Protein AF-A0A1Z8YYJ8-F1 (afdb_monomer)

Secondary structure (DSSP, 8-state):
--HHHHHHHHHHHHHHHHHTT--GGGS--EEEEEPSS-HHHHHHHHHHHHTTT-SEEEEE--TTS-TTHHHHHHHHHTT-

Solvent-accessible surface area (backbone atoms only — not comparable to full-atom values): 4912 Å² total; per-residue (Å²): 130,55,73,68,58,47,46,56,52,48,52,55,50,53,51,53,24,60,78,66,77,44,69,64,87,82,51,88,36,71,46,77,42,73,49,85,86,47,62,68,61,40,49,53,51,50,52,61,40,42,79,61,66,44,72,38,82,42,78,46,73,57,88,90,56,61,80,68,54,57,55,59,50,49,66,55,53,73,76,110

Radius of gyration: 14.82 Å; Cα contacts (8 Å, |Δi|>4): 63; chains: 1; bounding box: 32×23×38 Å

Sequence (80 aa):
MSLTDFKMRHKVFLQACAEAERDPNEILISTMLRFDGDIKATIRQAEEYEEAGVSLGIISIPKDKAPETVEEIAEGLSKI

pLDDT: mean 93.46, std 4.13, range [73.25, 98.44]

Nearest PDB structures (foldseek):
  8tr1-assembly2_C  TM=3.196E-01  e=3.560E-01  Trypanosoma brucei
  3om1-assembly1_A  TM=3.308E-01  e=2.357E+00  Rattus norvegicus

Mean predicted aligned error: 3.1 Å

Foldseek 3Di:
DDLVVLLVVVVVVVVVCVVVVHDCVVDAAEDEQEDPPDLVVSLVVVVSVVVSPHRYYDYDYDPPDDPCVVVVNVVSNVVD

Structure (mmCIF, N/CA/C/O backbone):
data_AF-A0A1Z8YYJ8-F1
#
_entry.id   AF-A0A1Z8YYJ8-F1
#
loop_
_atom_site.group_PDB
_atom_site.id
_atom_site.type_symbol
_atom_site.label_atom_id
_atom_site.label_alt_id
_atom_site.label_comp_id
_atom_site.label_asym_id
_atom_site.label_entity_id
_atom_site.label_seq_id
_atom_site.pdbx_PDB_ins_code
_atom_site.Cartn_x
_atom_site.Cartn_y
_atom_site.Cartn_z
_atom_site.occupancy
_atom_site.B_iso_or_equiv
_atom_site.auth_seq_id
_atom_site.auth_comp_id
_atom_site.auth_asym_id
_atom_site.auth_atom_id
_atom_site.pdbx_PDB_model_num
ATOM 1 N N . MET A 1 1 ? 0.149 -9.379 0.158 1.00 81.19 1 MET A N 1
ATOM 2 C CA . MET A 1 1 ? 1.516 -9.471 -0.405 1.00 81.19 1 MET A CA 1
ATOM 3 C C . MET A 1 1 ? 2.480 -8.942 0.647 1.00 81.19 1 MET A C 1
ATOM 5 O O . MET A 1 1 ? 2.041 -8.129 1.450 1.00 81.19 1 MET A O 1
ATOM 9 N N . SER A 1 2 ? 3.719 -9.431 0.723 1.00 90.62 2 SER A N 1
ATOM 10 C CA . SER A 1 2 ? 4.718 -8.827 1.618 1.00 90.62 2 SER A CA 1
ATOM 11 C C . SER A 1 2 ? 5.410 -7.655 0.921 1.00 90.62 2 SER A C 1
ATOM 13 O O . SER A 1 2 ? 5.515 -7.641 -0.306 1.00 90.62 2 SER A O 1
ATOM 15 N N . LEU A 1 3 ? 5.932 -6.701 1.697 1.00 93.56 3 LEU A N 1
ATOM 16 C CA . LEU A 1 3 ? 6.668 -5.559 1.151 1.00 93.56 3 LEU A CA 1
ATOM 17 C C . LEU A 1 3 ? 7.884 -6.004 0.322 1.00 93.56 3 LEU A C 1
ATOM 19 O O . LEU A 1 3 ? 8.171 -5.440 -0.730 1.00 93.56 3 LEU A O 1
ATOM 23 N N . THR A 1 4 ? 8.580 -7.053 0.765 1.00 96.38 4 THR A N 1
ATOM 24 C CA . THR A 1 4 ? 9.729 -7.626 0.050 1.00 96.38 4 THR A CA 1
ATOM 25 C C . THR A 1 4 ? 9.334 -8.200 -1.311 1.00 96.38 4 THR A C 1
ATOM 27 O O . THR A 1 4 ? 10.021 -7.941 -2.298 1.00 96.38 4 THR A O 1
ATOM 30 N N . ASP A 1 5 ? 8.227 -8.948 -1.379 1.00 95.56 5 ASP A N 1
ATOM 31 C CA . ASP A 1 5 ? 7.716 -9.495 -2.643 1.00 95.56 5 ASP A CA 1
ATOM 32 C C . ASP A 1 5 ? 7.288 -8.364 -3.589 1.00 95.56 5 ASP A C 1
ATOM 34 O O . ASP A 1 5 ? 7.633 -8.380 -4.770 1.00 95.56 5 ASP A O 1
ATOM 38 N N . PHE A 1 6 ? 6.638 -7.322 -3.060 1.00 95.69 6 PHE A N 1
ATOM 39 C CA . PHE A 1 6 ? 6.303 -6.133 -3.841 1.00 95.69 6 PHE A CA 1
ATOM 40 C C . PHE A 1 6 ? 7.544 -5.445 -4.419 1.00 95.69 6 PHE A C 1
ATOM 42 O O . PHE A 1 6 ? 7.600 -5.236 -5.625 1.00 95.69 6 PHE A O 1
ATOM 49 N N . LYS A 1 7 ? 8.565 -5.147 -3.602 1.00 97.25 7 LYS A N 1
ATOM 50 C CA . LYS A 1 7 ? 9.803 -4.484 -4.060 1.00 97.25 7 LYS A CA 1
ATOM 51 C C . LYS A 1 7 ? 10.503 -5.273 -5.168 1.00 97.25 7 LYS A C 1
ATOM 53 O O . LYS A 1 7 ? 10.992 -4.687 -6.133 1.00 97.25 7 LYS A O 1
ATOM 58 N N . MET A 1 8 ? 10.521 -6.602 -5.057 1.00 97.44 8 MET A N 1
ATOM 59 C CA . MET A 1 8 ? 11.067 -7.477 -6.095 1.00 97.44 8 MET A CA 1
ATOM 60 C C . MET A 1 8 ? 10.284 -7.348 -7.408 1.00 97.44 8 MET A C 1
ATOM 62 O O . MET A 1 8 ? 10.884 -7.115 -8.457 1.00 97.44 8 MET A O 1
ATOM 66 N N . ARG A 1 9 ? 8.950 -7.422 -7.355 1.00 97.06 9 ARG A N 1
ATOM 67 C CA . ARG A 1 9 ? 8.092 -7.297 -8.544 1.00 97.06 9 ARG A CA 1
ATOM 68 C C . ARG A 1 9 ? 8.126 -5.895 -9.144 1.00 97.06 9 ARG A C 1
ATOM 70 O O . ARG A 1 9 ? 8.172 -5.768 -10.362 1.00 97.06 9 ARG A O 1
ATOM 77 N N . HIS A 1 10 ? 8.155 -4.859 -8.309 1.00 97.19 10 HIS A N 1
ATOM 78 C CA . HIS A 1 10 ? 8.238 -3.470 -8.745 1.00 97.19 10 HIS A CA 1
ATOM 79 C C . HIS A 1 10 ? 9.539 -3.215 -9.517 1.00 97.19 10 HIS A C 1
ATOM 81 O O . HIS A 1 10 ? 9.516 -2.598 -10.576 1.00 97.19 10 HIS A O 1
ATOM 87 N N . LYS A 1 11 ? 10.663 -3.800 -9.082 1.00 97.94 11 LYS A N 1
ATOM 88 C CA . LYS A 1 11 ? 11.921 -3.750 -9.841 1.00 97.94 11 LYS A CA 1
ATOM 89 C C . LYS A 1 11 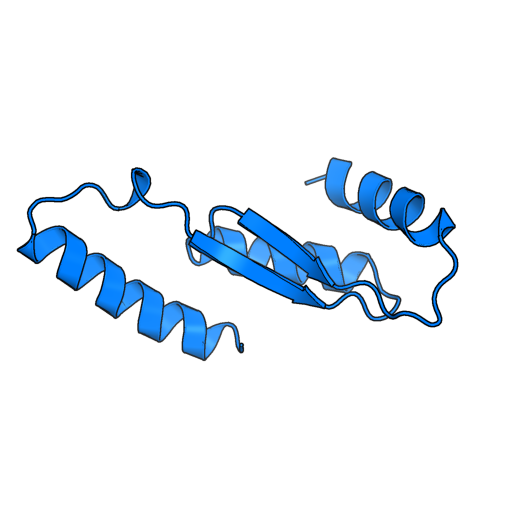? 11.790 -4.362 -11.241 1.00 97.94 11 LYS A C 1
ATOM 91 O O . LYS A 1 11 ? 12.262 -3.763 -12.202 1.00 97.94 11 LYS A O 1
ATOM 96 N N . VAL A 1 12 ? 11.162 -5.534 -11.359 1.00 98.06 12 VAL A N 1
ATOM 97 C CA . VAL A 1 12 ? 10.926 -6.190 -12.661 1.00 98.06 12 VAL A CA 1
ATOM 98 C C . VAL A 1 12 ? 9.992 -5.347 -13.533 1.00 98.06 12 VAL A C 1
ATOM 100 O O . VAL A 1 12 ? 10.229 -5.186 -14.725 1.00 98.06 12 VAL A O 1
ATOM 103 N N . PHE A 1 13 ? 8.961 -4.753 -12.934 1.00 97.44 13 PHE A N 1
ATOM 104 C CA . PHE A 1 13 ? 8.049 -3.836 -13.612 1.00 97.44 13 PHE A CA 1
ATOM 105 C C . PHE A 1 13 ? 8.770 -2.605 -14.186 1.00 97.44 13 PHE A C 1
ATOM 107 O O . PHE A 1 13 ? 8.557 -2.264 -15.348 1.00 97.44 13 PHE A O 1
ATOM 114 N N . LEU A 1 14 ? 9.660 -1.974 -13.416 1.00 97.62 14 LEU A N 1
ATOM 115 C CA . LEU A 1 14 ? 10.441 -0.823 -13.878 1.00 97.62 14 LEU A CA 1
ATOM 116 C C . LEU A 1 14 ? 11.377 -1.190 -15.039 1.00 97.62 14 LEU A C 1
ATOM 118 O O . LEU A 1 14 ? 11.521 -0.409 -15.977 1.00 97.62 14 LEU A O 1
ATOM 122 N N . GLN A 1 15 ? 11.977 -2.385 -15.007 1.00 98.31 15 GLN A N 1
ATOM 123 C CA . GLN A 1 15 ? 12.783 -2.899 -16.120 1.00 98.31 15 GLN A CA 1
ATOM 124 C C . GLN A 1 15 ? 11.944 -3.055 -17.392 1.00 98.31 15 GLN A C 1
ATOM 126 O O . GLN A 1 15 ? 12.344 -2.568 -18.445 1.00 98.31 15 GLN A O 1
ATOM 131 N N . ALA A 1 16 ? 10.752 -3.645 -17.281 1.00 98.12 16 ALA A N 1
ATOM 132 C CA . ALA A 1 16 ? 9.844 -3.796 -18.414 1.00 98.12 16 ALA A CA 1
ATOM 133 C C . ALA A 1 16 ? 9.370 -2.442 -18.978 1.00 98.12 16 ALA A C 1
ATOM 135 O O . ALA A 1 16 ? 9.243 -2.294 -20.190 1.00 98.12 16 ALA A O 1
ATOM 136 N N . 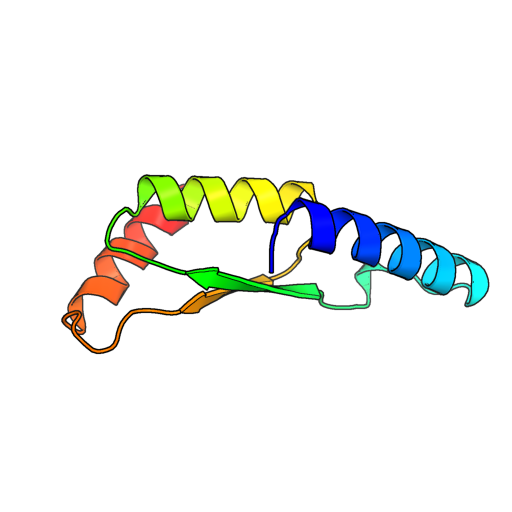CYS A 1 17 ? 9.138 -1.439 -18.122 1.00 98.12 17 CYS A N 1
ATOM 137 C CA . CYS A 1 17 ? 8.803 -0.084 -18.574 1.00 98.12 17 CYS A CA 1
ATOM 138 C C . CYS A 1 17 ? 9.955 0.550 -19.363 1.00 98.12 17 CYS A C 1
ATOM 140 O O . CYS A 1 17 ? 9.716 1.130 -20.419 1.00 98.12 17 CYS A O 1
ATOM 142 N N . ALA A 1 18 ? 11.197 0.386 -18.898 1.00 98.31 18 ALA A N 1
ATOM 143 C CA . ALA A 1 18 ? 12.377 0.878 -19.603 1.00 98.31 18 ALA A CA 1
ATOM 144 C C . ALA A 1 18 ? 12.566 0.202 -20.973 1.00 98.31 18 ALA A C 1
ATOM 146 O O . ALA A 1 18 ? 12.849 0.886 -21.951 1.00 98.31 18 ALA A O 1
ATOM 147 N N . GLU A 1 19 ? 12.367 -1.117 -21.063 1.00 98.44 19 GLU A N 1
ATOM 148 C CA . GLU A 1 19 ? 12.427 -1.868 -22.330 1.00 98.44 19 GLU A CA 1
ATOM 149 C C . GLU A 1 19 ? 11.337 -1.445 -23.324 1.00 98.44 19 GLU A C 1
ATOM 151 O O . GLU A 1 19 ? 11.558 -1.463 -24.533 1.00 98.44 19 GLU A O 1
ATOM 156 N N . ALA A 1 20 ? 10.166 -1.061 -22.816 1.00 97.75 20 ALA A N 1
ATOM 157 C CA . ALA A 1 20 ? 9.032 -0.610 -23.614 1.00 97.75 20 ALA A CA 1
ATOM 158 C C . ALA A 1 20 ? 9.028 0.906 -23.891 1.00 97.75 20 ALA A C 1
ATOM 160 O O . ALA A 1 20 ? 8.057 1.395 -24.467 1.00 97.75 20 ALA A O 1
ATOM 161 N N . GLU A 1 21 ? 10.058 1.644 -23.454 1.00 97.56 21 GLU A N 1
ATOM 162 C CA . GLU A 1 21 ? 10.133 3.115 -23.520 1.00 97.56 21 GLU A CA 1
ATOM 163 C C . GLU A 1 21 ? 8.885 3.813 -22.938 1.00 97.56 21 GLU A C 1
ATOM 165 O O . GLU A 1 21 ? 8.418 4.834 -23.444 1.00 97.56 21 GLU A O 1
ATOM 170 N N . ARG A 1 22 ? 8.328 3.253 -21.857 1.00 97.06 22 ARG A N 1
ATOM 171 C CA . ARG A 1 22 ? 7.118 3.750 -21.191 1.00 97.06 22 ARG A CA 1
ATOM 172 C C . ARG A 1 22 ? 7.444 4.388 -19.845 1.00 97.06 22 ARG A C 1
ATOM 174 O O . ARG A 1 22 ? 8.218 3.831 -19.068 1.00 97.06 22 ARG A O 1
ATOM 181 N N . ASP A 1 23 ? 6.804 5.516 -19.536 1.00 96.31 23 ASP A N 1
ATOM 182 C CA . ASP A 1 23 ? 6.901 6.130 -18.210 1.00 96.31 23 ASP A CA 1
ATOM 183 C C . ASP A 1 23 ? 6.111 5.288 -17.184 1.00 96.31 23 ASP A C 1
ATOM 185 O O . ASP A 1 23 ? 4.894 5.119 -17.329 1.00 96.31 23 ASP A O 1
ATOM 189 N N . PRO A 1 24 ? 6.763 4.738 -16.140 1.00 95.69 24 PRO A N 1
ATOM 190 C CA . PRO A 1 24 ? 6.073 3.965 -15.111 1.00 95.69 24 PRO A CA 1
ATOM 191 C C . PRO A 1 24 ? 5.009 4.775 -14.353 1.00 95.69 24 PRO A C 1
ATOM 193 O O . PRO A 1 24 ? 4.064 4.175 -13.847 1.00 95.69 24 PRO A O 1
ATOM 196 N N . ASN A 1 25 ? 5.104 6.110 -14.306 1.00 93.94 25 ASN A N 1
ATOM 197 C CA . ASN A 1 25 ? 4.126 6.965 -13.622 1.00 93.94 25 ASN A CA 1
ATOM 198 C C . ASN A 1 25 ? 2.775 7.052 -14.354 1.00 93.94 25 ASN A C 1
ATOM 200 O O . ASN A 1 25 ? 1.780 7.473 -13.768 1.00 93.94 25 ASN A O 1
ATOM 204 N N . GLU A 1 26 ? 2.703 6.614 -15.614 1.00 95.69 26 GLU A N 1
ATOM 205 C CA . GLU A 1 26 ? 1.438 6.471 -16.348 1.00 95.69 26 GLU A CA 1
ATOM 206 C C . GLU A 1 26 ? 0.645 5.223 -15.927 1.00 95.69 26 GLU A C 1
ATOM 208 O O . GLU A 1 26 ? -0.460 4.977 -16.422 1.00 95.69 26 GLU A O 1
ATOM 213 N N . ILE A 1 27 ? 1.216 4.386 -15.057 1.00 95.69 27 ILE A N 1
ATOM 214 C CA . ILE A 1 27 ? 0.631 3.126 -14.614 1.00 95.69 27 ILE A CA 1
ATOM 215 C C . ILE A 1 27 ? 0.302 3.243 -13.132 1.00 95.69 27 ILE A C 1
ATOM 217 O O . ILE A 1 27 ? 1.184 3.311 -12.283 1.00 95.69 27 ILE A O 1
ATOM 221 N N . LEU A 1 28 ? -0.989 3.207 -12.810 1.00 96.25 28 LEU A N 1
ATOM 222 C CA . LEU A 1 28 ? -1.433 3.197 -11.423 1.00 96.25 28 LEU A CA 1
ATOM 223 C C . LEU A 1 28 ? -1.127 1.840 -10.778 1.00 96.25 28 LEU A C 1
ATOM 225 O O . LEU A 1 28 ? -1.674 0.810 -11.181 1.00 96.25 28 LEU A O 1
ATOM 229 N N . IL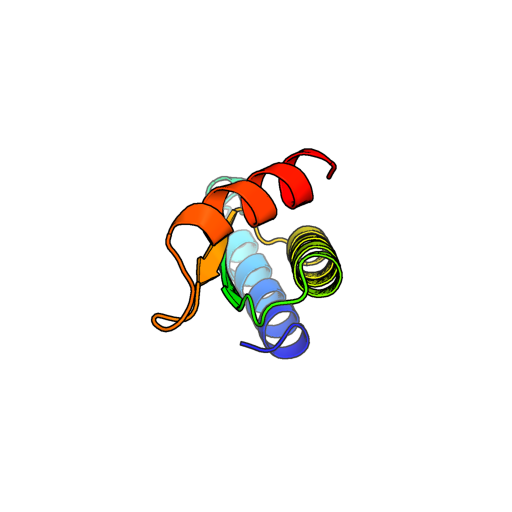E A 1 29 ? -0.285 1.848 -9.746 1.00 96.06 29 ILE A N 1
ATOM 230 C CA . ILE A 1 29 ? 0.056 0.655 -8.973 1.00 96.06 29 ILE A CA 1
ATOM 231 C C . ILE A 1 29 ? -0.716 0.699 -7.662 1.00 96.06 29 ILE A C 1
ATOM 233 O O . ILE A 1 29 ? -0.486 1.569 -6.826 1.00 96.06 29 ILE A O 1
ATOM 237 N N . SER A 1 30 ? -1.620 -0.258 -7.461 1.00 95.62 30 SER A N 1
ATOM 238 C CA . SER A 1 30 ? -2.372 -0.378 -6.212 1.00 95.62 30 SER A CA 1
ATOM 239 C C . SER A 1 30 ? -1.906 -1.553 -5.355 1.00 95.62 30 SER A C 1
ATOM 241 O O . SER A 1 30 ? -1.542 -2.602 -5.890 1.00 95.62 30 SER A O 1
ATOM 243 N N . THR A 1 31 ? -2.026 -1.434 -4.034 1.00 95.12 31 THR A N 1
ATOM 244 C CA . THR A 1 31 ? -1.863 -2.556 -3.097 1.00 95.12 31 THR A CA 1
ATOM 245 C C . THR A 1 31 ? -3.024 -2.635 -2.112 1.00 95.12 31 THR A C 1
ATOM 247 O O . THR A 1 31 ? -3.695 -1.642 -1.841 1.00 95.12 31 THR A O 1
ATOM 250 N N . MET A 1 32 ? -3.256 -3.822 -1.554 1.00 94.62 32 MET A N 1
ATOM 251 C CA . MET A 1 32 ? -4.221 -4.015 -0.474 1.00 94.62 32 MET A CA 1
ATOM 252 C C . MET A 1 32 ? -3.508 -3.918 0.875 1.00 94.62 32 MET A C 1
ATOM 254 O O . MET A 1 32 ? -2.603 -4.708 1.154 1.00 94.62 32 MET A O 1
ATOM 258 N N . LEU A 1 33 ? -3.961 -2.990 1.713 1.00 92.88 33 LEU A N 1
ATOM 259 C CA . LEU A 1 33 ? -3.542 -2.826 3.101 1.00 92.88 33 LEU A CA 1
ATOM 260 C C . LEU A 1 33 ? -4.597 -3.476 3.995 1.00 92.88 33 LEU A C 1
ATOM 262 O O . LEU A 1 33 ? -5.797 -3.325 3.755 1.00 92.88 33 LEU A O 1
ATOM 266 N N . ARG A 1 34 ? -4.184 -4.233 5.008 1.00 90.38 34 ARG A N 1
ATOM 267 C CA . ARG A 1 34 ? -5.134 -4.885 5.919 1.00 90.38 34 ARG A CA 1
ATOM 268 C C . ARG A 1 34 ? -5.200 -4.092 7.215 1.00 90.38 34 ARG A C 1
ATOM 270 O O . ARG A 1 34 ? -4.205 -4.025 7.922 1.00 90.38 34 ARG A O 1
ATOM 277 N N . PHE A 1 35 ? -6.383 -3.573 7.531 1.00 92.31 35 PHE A N 1
ATOM 278 C CA . PHE A 1 35 ? -6.669 -3.018 8.849 1.00 92.31 35 PHE A CA 1
ATOM 279 C C . PHE A 1 35 ? -7.012 -4.160 9.811 1.00 92.31 35 PHE A C 1
ATOM 281 O O . PHE A 1 35 ? -7.876 -4.985 9.515 1.00 92.31 35 PHE A O 1
ATOM 288 N N . ASP A 1 36 ? -6.343 -4.229 10.956 1.00 88.06 36 ASP A N 1
ATOM 289 C CA . ASP A 1 36 ? -6.569 -5.241 11.998 1.00 88.06 36 ASP A CA 1
ATOM 290 C C . ASP A 1 36 ? -7.097 -4.644 13.316 1.00 88.06 36 ASP A C 1
ATOM 292 O O . ASP A 1 36 ? -7.357 -5.370 14.277 1.00 88.06 36 ASP A O 1
ATOM 296 N N . GLY A 1 37 ? -7.358 -3.335 13.339 1.00 89.00 37 GLY A N 1
ATOM 297 C CA . GLY A 1 37 ? -7.724 -2.587 14.540 1.00 89.00 37 GLY A CA 1
ATOM 298 C C . GLY A 1 37 ? -6.632 -1.643 15.034 1.00 89.00 37 GLY A C 1
ATOM 299 O O . GLY A 1 37 ? -6.902 -0.882 15.956 1.00 89.00 37 GLY A O 1
ATOM 300 N N . ASP A 1 38 ? -5.434 -1.664 14.441 1.00 91.19 38 ASP A N 1
ATOM 301 C CA . ASP A 1 38 ? -4.374 -0.700 14.735 1.00 91.19 38 ASP A CA 1
ATOM 302 C C . ASP A 1 38 ? -4.175 0.278 13.565 1.00 91.19 38 ASP A C 1
ATOM 304 O O . ASP A 1 38 ? -3.563 -0.025 12.531 1.00 91.19 38 ASP A O 1
ATOM 308 N N . ILE A 1 39 ? -4.691 1.498 13.736 1.00 91.44 39 IL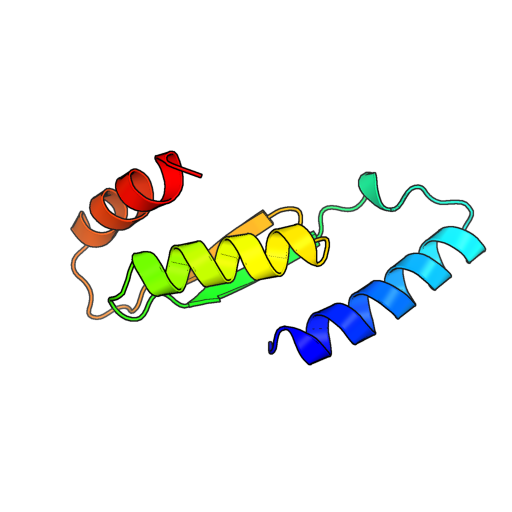E A N 1
ATOM 309 C CA . ILE A 1 39 ? -4.548 2.562 12.739 1.00 91.44 39 ILE A CA 1
ATOM 310 C C . ILE A 1 39 ? -3.092 3.012 12.569 1.00 91.44 39 ILE A C 1
ATOM 312 O O . ILE A 1 39 ? -2.680 3.319 11.454 1.00 91.44 39 ILE A O 1
ATOM 316 N N . LYS A 1 40 ? -2.270 2.994 13.626 1.00 91.69 40 LYS A N 1
ATOM 317 C CA . LYS A 1 40 ? -0.858 3.396 13.526 1.00 91.69 40 LYS A CA 1
ATOM 318 C C . LYS A 1 40 ? -0.062 2.378 12.724 1.00 91.69 40 LYS A C 1
ATOM 320 O O . LYS A 1 40 ? 0.758 2.762 11.893 1.00 91.69 40 LYS A O 1
ATOM 325 N N . ALA A 1 41 ? -0.323 1.091 12.942 1.00 92.06 41 ALA A N 1
ATOM 326 C CA . ALA A 1 41 ? 0.269 0.030 12.134 1.00 92.06 41 ALA A CA 1
ATOM 327 C C . ALA A 1 41 ? -0.157 0.142 10.661 1.00 92.06 41 ALA A C 1
ATOM 329 O O . ALA A 1 41 ? 0.668 -0.036 9.766 1.00 92.06 41 ALA A O 1
ATOM 330 N N . THR A 1 42 ? -1.421 0.493 10.413 1.00 93.06 42 THR A N 1
ATOM 331 C CA . THR A 1 42 ? -1.960 0.679 9.058 1.00 93.06 42 THR A CA 1
ATOM 332 C C . THR A 1 42 ? -1.323 1.872 8.342 1.00 93.06 42 THR A C 1
ATOM 334 O O . THR A 1 42 ? -0.926 1.736 7.187 1.00 93.06 42 THR A O 1
ATOM 337 N N . ILE A 1 43 ? -1.163 3.009 9.029 1.00 92.75 43 ILE A N 1
ATOM 338 C CA . ILE A 1 43 ? -0.461 4.196 8.514 1.00 92.75 43 ILE A CA 1
ATOM 339 C C . ILE A 1 43 ? 0.979 3.845 8.147 1.00 92.75 43 ILE A C 1
ATOM 341 O O . ILE A 1 43 ? 1.394 4.056 7.013 1.00 92.75 43 ILE A O 1
ATOM 345 N N . ARG A 1 44 ? 1.711 3.215 9.071 1.00 93.06 44 ARG A N 1
ATOM 346 C CA . ARG A 1 44 ? 3.096 2.812 8.824 1.00 93.06 44 ARG A CA 1
ATOM 347 C C . ARG A 1 44 ? 3.212 1.877 7.618 1.00 93.06 44 ARG A C 1
ATOM 349 O O . ARG A 1 44 ? 4.140 1.987 6.826 1.00 93.06 44 ARG A O 1
ATOM 356 N N . GLN A 1 45 ? 2.273 0.944 7.471 1.00 92.69 45 GLN A N 1
ATOM 357 C CA . GLN A 1 45 ? 2.242 0.066 6.308 1.00 92.69 45 GLN A CA 1
ATOM 358 C C . GLN A 1 45 ? 1.997 0.858 5.013 1.00 92.69 45 GLN A C 1
ATOM 360 O O . GLN A 1 45 ? 2.615 0.542 4.000 1.00 92.69 45 GLN A O 1
ATOM 365 N N . ALA A 1 46 ? 1.118 1.864 5.029 1.00 93.12 46 ALA A N 1
ATOM 366 C CA . ALA A 1 46 ? 0.867 2.721 3.873 1.00 93.12 46 ALA A CA 1
ATOM 367 C C . ALA A 1 46 ? 2.139 3.469 3.437 1.00 93.12 46 ALA A C 1
ATOM 369 O O . ALA A 1 46 ? 2.510 3.364 2.269 1.00 93.12 46 ALA A O 1
ATOM 370 N N . GLU A 1 47 ? 2.844 4.105 4.379 1.00 93.69 47 GLU A N 1
ATOM 371 C CA . GLU A 1 47 ? 4.120 4.802 4.139 1.00 93.69 47 GLU A CA 1
ATOM 372 C C . GLU A 1 47 ? 5.175 3.852 3.543 1.00 93.69 47 GLU A C 1
ATOM 374 O O . GLU A 1 47 ? 5.787 4.140 2.516 1.00 93.69 47 GLU A O 1
ATOM 379 N N . GLU A 1 48 ? 5.338 2.655 4.122 1.00 95.06 48 GLU A N 1
ATOM 380 C CA . GLU A 1 48 ? 6.302 1.656 3.640 1.00 95.06 48 GLU A CA 1
ATOM 381 C C . GLU A 1 48 ? 6.036 1.222 2.182 1.00 95.06 48 GLU A C 1
ATOM 383 O O . GLU A 1 48 ? 6.974 0.905 1.440 1.00 95.06 48 GLU A O 1
ATOM 388 N N . TYR A 1 49 ? 4.766 1.173 1.764 1.00 95.38 49 TYR A N 1
ATOM 389 C CA . TYR A 1 49 ? 4.382 0.837 0.391 1.00 95.38 49 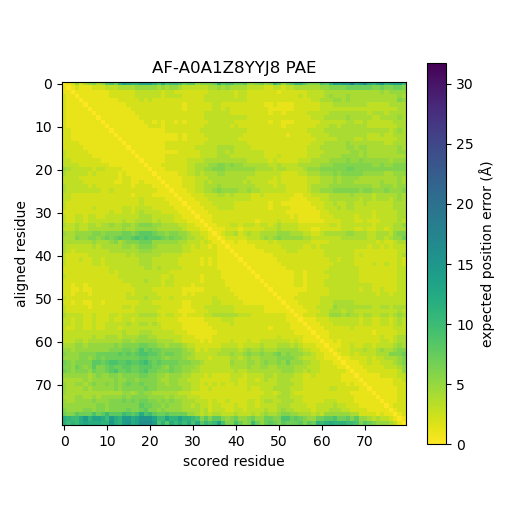TYR A CA 1
ATOM 390 C C . TYR A 1 49 ? 4.474 2.028 -0.565 1.00 95.38 49 TYR A C 1
ATOM 392 O O . TYR A 1 49 ? 4.863 1.827 -1.718 1.00 95.38 49 TYR A O 1
ATOM 400 N N . GLU A 1 50 ? 4.161 3.239 -0.110 1.00 94.25 50 GLU A N 1
ATOM 401 C CA . GLU A 1 50 ? 4.364 4.472 -0.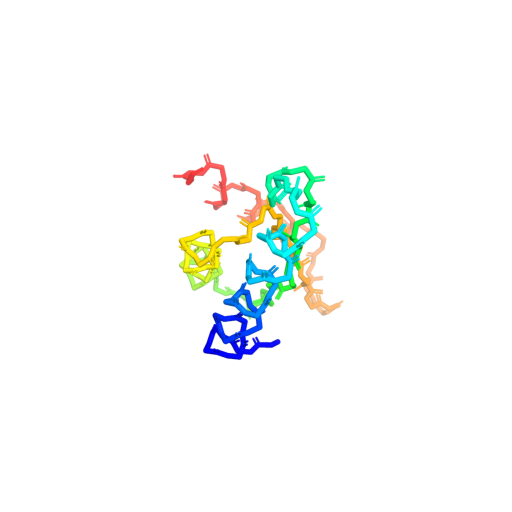874 1.00 94.25 50 GLU A CA 1
ATOM 402 C C . GLU A 1 50 ? 5.846 4.643 -1.230 1.00 94.25 50 GLU A C 1
ATOM 404 O O . GLU A 1 50 ? 6.190 4.730 -2.409 1.00 94.25 50 GLU A O 1
ATOM 409 N N . GLU A 1 51 ? 6.744 4.536 -0.242 1.00 94.69 51 GLU A N 1
ATOM 410 C CA . GLU A 1 51 ? 8.199 4.577 -0.450 1.00 94.69 51 GLU A CA 1
ATOM 411 C C . GLU A 1 51 ? 8.691 3.503 -1.432 1.00 94.69 51 GLU A C 1
ATOM 413 O O . GLU A 1 51 ? 9.718 3.655 -2.099 1.00 94.69 51 GLU A O 1
ATOM 418 N N . ALA A 1 52 ? 7.978 2.378 -1.517 1.00 95.38 52 ALA A N 1
ATOM 419 C CA . ALA A 1 52 ? 8.310 1.295 -2.429 1.00 95.38 52 ALA A CA 1
ATOM 420 C C . ALA A 1 52 ? 7.820 1.531 -3.870 1.00 95.38 52 ALA A C 1
ATOM 422 O O . ALA A 1 52 ? 8.239 0.777 -4.754 1.00 95.38 52 ALA A O 1
ATOM 423 N N . GLY A 1 53 ? 6.970 2.537 -4.109 1.00 94.62 53 GLY A N 1
ATOM 424 C CA . GLY A 1 53 ? 6.430 2.909 -5.421 1.00 94.62 53 GLY A CA 1
ATOM 425 C C . GLY A 1 53 ? 4.958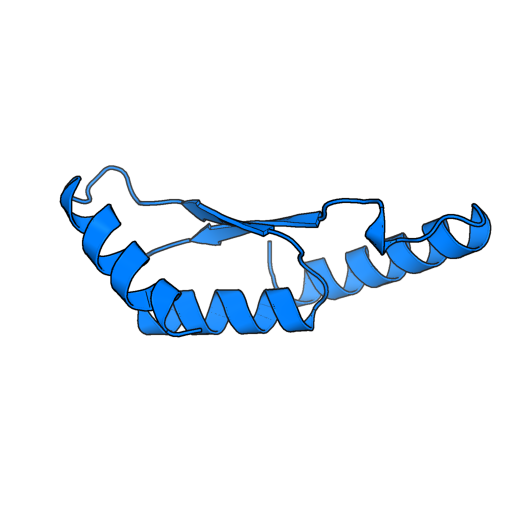 2.547 -5.650 1.00 94.62 53 GLY A C 1
ATOM 426 O O . GLY A 1 53 ? 4.525 2.467 -6.797 1.00 94.62 53 GLY A O 1
ATOM 427 N N . VAL A 1 54 ? 4.178 2.284 -4.598 1.00 96.06 54 VAL A N 1
ATOM 428 C CA . VAL A 1 54 ? 2.716 2.143 -4.723 1.00 96.06 54 VAL A CA 1
ATOM 429 C C . VAL A 1 54 ? 2.074 3.518 -4.900 1.00 96.06 54 VAL A C 1
ATOM 431 O O . VAL A 1 54 ? 2.353 4.435 -4.141 1.00 96.06 54 VAL A O 1
ATOM 434 N N . SER A 1 55 ? 1.156 3.637 -5.860 1.00 94.06 55 SER A N 1
ATOM 435 C CA . SER A 1 55 ? 0.389 4.862 -6.125 1.00 94.06 55 SER A CA 1
ATOM 436 C C . SER A 1 55 ? -0.944 4.917 -5.367 1.00 94.06 55 SER A C 1
ATOM 438 O O . SER A 1 55 ? -1.489 5.996 -5.163 1.00 94.06 55 SER A O 1
ATOM 440 N N . LEU A 1 56 ? -1.519 3.761 -5.005 1.00 94.75 56 LEU A N 1
ATOM 441 C CA . LEU A 1 56 ? -2.821 3.674 -4.335 1.00 94.75 56 LEU A CA 1
ATOM 442 C C . LEU A 1 56 ? -2.886 2.539 -3.298 1.00 94.75 56 LEU A C 1
ATOM 444 O O . LEU A 1 56 ? -2.776 1.358 -3.631 1.00 94.75 56 LEU A O 1
ATOM 448 N N . GLY A 1 57 ? -3.157 2.882 -2.040 1.00 93.94 57 GLY A N 1
ATOM 449 C CA . GLY A 1 57 ? -3.512 1.918 -0.996 1.00 93.94 57 GLY A CA 1
ATOM 450 C C . GLY A 1 57 ? -5.021 1.665 -0.944 1.00 93.94 57 GLY A C 1
ATOM 451 O O . GLY A 1 57 ? -5.809 2.603 -0.876 1.00 93.94 57 GLY A O 1
ATOM 452 N N . ILE A 1 58 ? -5.440 0.399 -0.942 1.00 95.38 58 ILE A N 1
ATOM 453 C CA . ILE A 1 58 ? -6.837 -0.010 -0.742 1.00 95.38 58 ILE A CA 1
ATOM 454 C C . ILE A 1 58 ? -6.944 -0.693 0.616 1.00 95.38 58 ILE A C 1
ATOM 456 O O . ILE A 1 58 ? -6.372 -1.767 0.817 1.00 95.38 58 ILE A O 1
ATOM 460 N N . ILE A 1 59 ? -7.693 -0.098 1.544 1.00 93.94 59 ILE A N 1
ATOM 461 C CA . ILE A 1 59 ? -7.857 -0.665 2.884 1.00 93.94 59 ILE A CA 1
ATOM 462 C C . ILE A 1 59 ? -8.948 -1.731 2.892 1.00 93.94 59 ILE A C 1
ATOM 464 O O . ILE A 1 59 ? -10.123 -1.473 2.638 1.00 93.94 59 ILE A O 1
ATOM 468 N N . SER A 1 60 ? -8.546 -2.948 3.240 1.00 94.00 60 SER A N 1
ATOM 469 C CA . SER A 1 60 ? -9.446 -4.046 3.559 1.00 94.00 60 SER A CA 1
ATOM 470 C C . SER A 1 60 ? -9.833 -3.968 5.034 1.00 94.00 60 SER A C 1
ATOM 472 O O . SER A 1 60 ? -9.017 -4.280 5.903 1.00 94.00 60 SER A O 1
ATOM 474 N N . ILE A 1 61 ? -11.095 -3.628 5.301 1.00 93.31 61 ILE A N 1
ATOM 475 C CA . ILE A 1 61 ? -11.682 -3.604 6.648 1.00 93.31 61 ILE A CA 1
ATOM 476 C C . ILE A 1 61 ? -12.312 -4.978 6.961 1.00 93.31 61 ILE A C 1
ATOM 478 O O . ILE A 1 61 ? -13.048 -5.515 6.124 1.00 93.31 61 ILE A O 1
ATOM 482 N N . PRO A 1 62 ? -12.033 -5.586 8.130 1.00 91.50 62 PRO A N 1
ATOM 483 C CA . PRO A 1 62 ? -12.684 -6.819 8.563 1.00 91.50 62 PRO A CA 1
ATOM 484 C C . PRO A 1 62 ? -14.207 -6.660 8.694 1.00 91.50 62 PRO A C 1
ATOM 486 O O . PRO A 1 62 ? -14.704 -5.628 9.132 1.00 91.50 62 PRO A O 1
ATOM 489 N N . LYS A 1 63 ? -14.962 -7.698 8.317 1.00 90.25 63 LYS A N 1
ATOM 490 C CA . LYS A 1 63 ? -16.440 -7.653 8.262 1.00 90.25 63 LYS A CA 1
ATOM 491 C C . LYS A 1 63 ? -17.122 -7.625 9.631 1.00 90.25 63 LYS A C 1
ATOM 493 O O . LYS A 1 63 ? -18.316 -7.369 9.707 1.00 90.25 63 LYS A O 1
ATOM 498 N N . ASP A 1 64 ? -16.387 -7.967 10.678 1.00 92.31 64 ASP A N 1
ATOM 499 C CA . ASP A 1 64 ? -16.818 -7.944 12.073 1.00 92.31 64 ASP A CA 1
ATOM 500 C C . ASP A 1 64 ? -16.621 -6.569 12.730 1.00 92.31 64 ASP A C 1
ATOM 502 O O . ASP A 1 64 ? -17.029 -6.377 13.875 1.00 92.31 64 ASP A O 1
ATOM 506 N N . LYS A 1 65 ? -16.018 -5.605 12.021 1.00 89.69 65 LYS A N 1
ATOM 507 C CA . LYS A 1 65 ? -15.908 -4.215 12.472 1.00 89.69 65 LYS A CA 1
ATOM 508 C C . LYS A 1 65 ? -17.193 -3.445 12.189 1.00 89.69 65 LYS A C 1
ATOM 510 O O . LYS A 1 65 ? -17.908 -3.717 11.224 1.00 89.69 65 LYS A O 1
ATOM 515 N N . ALA A 1 66 ? -17.469 -2.474 13.052 1.00 92.25 66 ALA A N 1
ATOM 516 C CA . ALA A 1 66 ? -18.611 -1.589 12.904 1.00 92.25 66 ALA A CA 1
ATOM 517 C C . ALA A 1 66 ? -18.374 -0.594 11.743 1.00 92.25 66 ALA A C 1
ATOM 519 O O . ALA A 1 66 ? -17.219 -0.248 11.474 1.00 92.25 66 ALA A O 1
ATOM 520 N N . PRO A 1 67 ? -19.420 -0.132 11.034 1.00 91.19 67 PRO A N 1
ATOM 521 C CA . PRO A 1 67 ? -19.272 0.810 9.919 1.00 91.19 67 PRO A CA 1
ATOM 522 C C . PRO A 1 67 ? -18.519 2.100 10.276 1.00 91.19 67 PRO A C 1
ATOM 524 O O . PRO A 1 67 ? -17.793 2.642 9.445 1.00 91.19 67 PRO A O 1
ATOM 527 N N . GLU A 1 68 ? -18.641 2.555 11.522 1.00 92.88 68 GLU A N 1
ATOM 528 C CA . GLU A 1 68 ? -18.012 3.764 12.060 1.00 92.88 68 GLU A CA 1
ATOM 529 C C . GLU A 1 68 ? -16.474 3.682 12.049 1.00 92.88 68 GLU A C 1
ATOM 531 O O . GLU A 1 68 ? -15.796 4.704 12.044 1.00 92.88 68 GLU A O 1
ATOM 5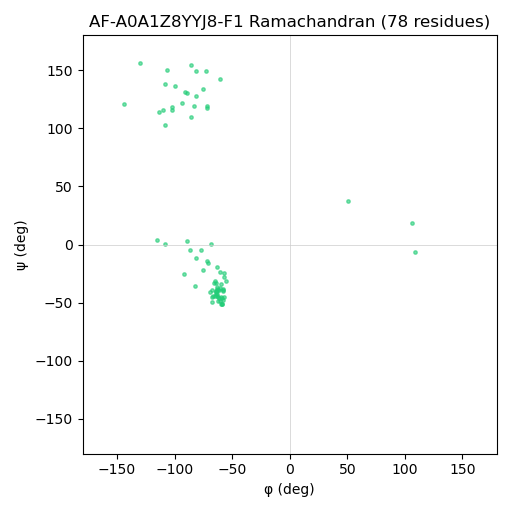36 N N . THR A 1 69 ? -15.892 2.478 11.949 1.00 92.38 69 THR A N 1
ATOM 537 C CA . THR A 1 69 ? -14.442 2.280 11.780 1.00 92.38 69 THR A CA 1
ATOM 538 C C . THR A 1 69 ? -13.885 2.991 10.538 1.00 92.38 69 THR A C 1
ATOM 540 O O . THR A 1 69 ? -12.705 3.337 10.507 1.00 92.38 69 THR A O 1
ATOM 543 N N . VAL A 1 70 ? -14.709 3.251 9.517 1.00 92.88 70 VAL A N 1
ATOM 544 C CA . VAL A 1 70 ? -14.287 4.037 8.345 1.00 92.88 70 VAL A CA 1
ATOM 545 C C . VAL A 1 70 ? -13.861 5.455 8.744 1.00 92.88 70 VAL A C 1
ATOM 547 O O . VAL A 1 70 ? -12.887 5.959 8.190 1.00 92.88 70 VAL A O 1
ATOM 550 N N . GLU A 1 71 ? -14.540 6.078 9.712 1.00 93.00 71 GLU A N 1
ATOM 551 C CA . GLU A 1 71 ? -14.216 7.432 10.181 1.00 93.00 71 GLU A CA 1
ATOM 552 C C . GLU A 1 71 ? -12.864 7.454 10.902 1.00 93.00 71 GLU A C 1
ATOM 554 O O . GLU A 1 71 ? -12.010 8.275 10.578 1.00 93.00 71 GLU A O 1
ATOM 559 N N . GLU A 1 72 ? -12.619 6.488 11.792 1.00 90.44 72 GLU A N 1
ATOM 560 C CA . GLU A 1 72 ? -11.335 6.330 12.492 1.00 90.44 72 GLU A CA 1
ATOM 561 C C . GLU A 1 72 ? -10.166 6.174 11.506 1.00 90.44 72 GLU A C 1
ATOM 563 O O . GLU A 1 72 ? -9.120 6.813 11.643 1.00 90.44 72 GLU A O 1
ATOM 568 N N . ILE A 1 73 ? -10.353 5.335 10.482 1.00 92.38 73 ILE A N 1
ATOM 569 C CA . ILE A 1 73 ? -9.341 5.113 9.448 1.00 92.38 73 ILE A CA 1
ATOM 570 C C . ILE A 1 73 ? -9.101 6.395 8.645 1.00 92.38 73 ILE A C 1
ATOM 572 O O . ILE A 1 7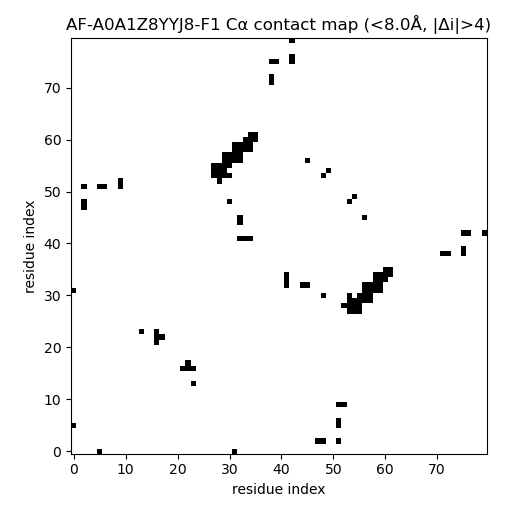3 ? -7.948 6.751 8.394 1.00 92.38 73 ILE A O 1
ATOM 576 N N . ALA A 1 74 ? -10.169 7.098 8.260 1.00 92.38 74 ALA A N 1
ATOM 577 C CA . ALA A 1 74 ? -10.073 8.342 7.506 1.00 92.38 74 ALA A CA 1
ATOM 578 C C . ALA A 1 74 ? -9.333 9.436 8.294 1.00 92.38 74 ALA A C 1
ATOM 580 O O . ALA A 1 74 ? -8.428 10.066 7.751 1.00 92.38 74 ALA A O 1
ATOM 581 N N . GLU A 1 75 ? -9.653 9.623 9.578 1.00 92.00 75 GLU A N 1
ATOM 582 C CA . GLU A 1 75 ? -8.968 10.583 10.456 1.00 92.00 75 GLU A CA 1
ATOM 583 C C . GLU A 1 75 ? -7.497 10.231 10.712 1.00 92.00 75 GLU A C 1
ATOM 585 O O . GLU A 1 75 ? -6.664 11.115 10.943 1.00 92.00 75 GLU A O 1
ATOM 590 N N . GLY A 1 76 ? -7.168 8.938 10.731 1.00 88.69 76 GLY A N 1
ATOM 591 C CA . GLY A 1 76 ? -5.793 8.471 10.845 1.00 88.69 76 GLY A CA 1
ATOM 592 C C . GLY A 1 76 ? -4.976 8.809 9.602 1.00 88.69 76 GLY A C 1
ATOM 593 O O . GLY A 1 76 ? -3.894 9.381 9.713 1.00 88.69 76 GLY A O 1
ATOM 594 N N . LEU A 1 77 ? -5.512 8.485 8.425 1.00 86.75 77 LEU A N 1
ATOM 595 C CA . LEU A 1 77 ? -4.837 8.686 7.144 1.00 86.75 77 LEU A CA 1
ATOM 596 C C . LEU A 1 77 ? -4.806 10.141 6.679 1.00 86.75 77 LEU A C 1
ATOM 598 O O . LEU A 1 77 ? -3.934 10.500 5.905 1.00 86.75 77 LEU A O 1
ATOM 602 N N . SER A 1 78 ? -5.703 11.012 7.145 1.00 89.00 78 SER A N 1
ATOM 603 C CA . SER A 1 78 ? -5.675 12.432 6.762 1.00 89.00 78 SER A CA 1
ATOM 604 C C . SER A 1 78 ? -4.470 13.206 7.323 1.00 89.00 78 SER A C 1
ATOM 606 O O . SER A 1 78 ? -4.405 14.426 7.182 1.00 89.00 78 SER A O 1
ATOM 608 N N . LYS A 1 79 ? -3.588 12.535 8.069 1.00 79.44 79 LYS A N 1
ATOM 609 C CA . LYS A 1 79 ? -2.438 13.113 8.776 1.00 79.44 79 LYS A CA 1
ATOM 610 C C . LYS A 1 79 ? -1.097 12.739 8.138 1.00 79.44 79 LYS A C 1
ATOM 612 O O . LYS A 1 79 ? -0.073 13.147 8.685 1.00 79.44 79 LYS A O 1
ATOM 617 N N . ILE A 1 80 ? -1.123 11.974 7.047 1.00 73.25 80 ILE A N 1
ATOM 618 C CA . ILE A 1 80 ? 0.041 11.600 6.237 1.00 73.25 80 ILE A CA 1
ATOM 619 C C . ILE A 1 80 ? -0.038 12.236 4.853 1.00 73.25 80 ILE A C 1
ATOM 621 O O . ILE A 1 80 ? -1.174 12.461 4.372 1.00 73.25 80 ILE A O 1
#